Protein AF-A0A800D6L6-F1 (afdb_monomer_lite)

Foldseek 3Di:
DDDVVVVVVCVVVVVVVCVVVVPDDDPPDDDDDPVVVVVVVVVVVVVVVVCVVVVQWDDPDPPDIDGD

Structure (mmCIF, N/CA/C/O backbone):
data_AF-A0A800D6L6-F1
#
_entry.id   AF-A0A800D6L6-F1
#
loop_
_atom_site.group_PDB
_atom_site.id
_atom_site.type_symbol
_atom_site.label_atom_id
_atom_site.label_alt_id
_atom_site.label_comp_id
_atom_site.label_asym_id
_atom_site.label_entity_id
_atom_site.label_seq_id
_atom_site.pdbx_PDB_ins_code
_atom_site.Cartn_x
_atom_site.Cartn_y
_atom_site.Cartn_z
_atom_site.occupancy
_atom_site.B_iso_or_equiv
_atom_site.auth_seq_id
_atom_site.auth_comp_id
_atom_site.auth_asym_id
_atom_site.auth_atom_id
_atom_site.pdbx_PDB_model_num
ATOM 1 N N . MET A 1 1 ? -14.495 17.486 0.441 1.00 51.97 1 MET A N 1
ATOM 2 C CA . MET A 1 1 ? -14.558 16.056 0.813 1.00 51.97 1 MET A CA 1
ATOM 3 C C . MET A 1 1 ? -15.196 15.334 -0.365 1.00 51.97 1 MET A C 1
ATOM 5 O O . MET A 1 1 ? -16.212 15.820 -0.835 1.00 51.97 1 MET A O 1
ATOM 9 N N . ILE A 1 2 ? -14.552 14.318 -0.948 1.00 54.88 2 ILE A N 1
ATOM 10 C CA . ILE A 1 2 ? -15.097 13.633 -2.137 1.00 54.88 2 ILE A CA 1
ATOM 11 C C . ILE A 1 2 ? -16.226 12.715 -1.664 1.00 54.88 2 ILE A C 1
ATOM 13 O O . ILE A 1 2 ? -15.968 11.827 -0.854 1.00 54.88 2 ILE A O 1
ATOM 17 N N . ASP A 1 3 ? -17.446 12.942 -2.149 1.00 80.19 3 ASP A N 1
ATOM 18 C CA . ASP A 1 3 ? -18.588 12.062 -1.897 1.00 80.19 3 ASP A CA 1
ATOM 19 C C . ASP A 1 3 ? -18.350 10.717 -2.599 1.00 80.19 3 ASP A C 1
ATOM 21 O O . ASP A 1 3 ? -18.258 10.617 -3.829 1.00 80.19 3 ASP A O 1
ATOM 25 N N . TYR A 1 4 ? -18.166 9.680 -1.786 1.00 64.69 4 TYR A N 1
ATOM 26 C CA . TYR A 1 4 ? -17.807 8.356 -2.268 1.00 64.69 4 TYR A CA 1
ATOM 27 C C . TYR A 1 4 ? -18.998 7.640 -2.912 1.00 64.69 4 TYR A C 1
ATOM 29 O O . TYR A 1 4 ? -18.819 6.932 -3.904 1.00 64.69 4 TYR A O 1
ATOM 37 N N . ASP A 1 5 ? -20.212 7.869 -2.412 1.00 75.88 5 ASP A N 1
ATOM 38 C CA . ASP A 1 5 ? -21.427 7.253 -2.943 1.00 75.88 5 ASP A CA 1
ATOM 39 C C . ASP A 1 5 ? -21.764 7.827 -4.317 1.00 75.88 5 ASP A C 1
ATOM 41 O O . ASP A 1 5 ? -22.111 7.096 -5.253 1.00 75.88 5 ASP A O 1
ATOM 45 N N . GLU A 1 6 ? -21.579 9.134 -4.483 1.00 77.62 6 GLU A N 1
ATOM 46 C CA . GLU A 1 6 ? -21.721 9.794 -5.774 1.00 77.62 6 GLU A CA 1
ATOM 47 C C . GLU A 1 6 ? -20.653 9.326 -6.780 1.00 77.62 6 GLU A C 1
ATOM 49 O O . GLU A 1 6 ? -20.960 9.036 -7.944 1.00 77.62 6 GLU A O 1
ATOM 54 N N . HIS A 1 7 ? -19.402 9.170 -6.337 1.00 71.44 7 HIS A N 1
ATOM 55 C CA . HIS A 1 7 ? -18.323 8.631 -7.166 1.00 71.44 7 HIS A CA 1
ATOM 56 C C . HIS A 1 7 ? -18.616 7.202 -7.654 1.00 71.44 7 HIS A C 1
ATOM 58 O O . HIS A 1 7 ? -18.389 6.884 -8.828 1.00 71.44 7 HIS A O 1
ATOM 64 N N . VAL A 1 8 ? -19.147 6.340 -6.779 1.00 72.44 8 VAL A N 1
ATOM 65 C CA . VAL A 1 8 ? -19.510 4.956 -7.118 1.00 72.44 8 VAL A CA 1
ATOM 66 C C . VAL A 1 8 ? -20.637 4.921 -8.151 1.00 72.44 8 VAL A C 1
ATOM 68 O O . VAL A 1 8 ? -20.527 4.173 -9.126 1.00 72.44 8 VAL A O 1
ATOM 71 N N . LYS A 1 9 ? -21.665 5.769 -8.013 1.00 79.69 9 LYS A N 1
ATOM 72 C CA . LYS A 1 9 ? -22.756 5.888 -8.999 1.00 79.69 9 LYS A CA 1
ATOM 73 C C . LYS A 1 9 ? -22.243 6.325 -10.378 1.00 79.69 9 LYS A C 1
ATOM 75 O O . LYS A 1 9 ? -22.632 5.757 -11.396 1.00 79.69 9 LYS A O 1
ATOM 80 N N . ARG A 1 10 ? -21.287 7.259 -10.422 1.00 81.44 10 ARG A N 1
ATOM 81 C CA . ARG A 1 10 ? -20.683 7.783 -11.668 1.00 81.44 10 ARG A CA 1
ATOM 82 C C . ARG A 1 10 ? -19.601 6.877 -12.276 1.00 81.44 10 ARG A C 1
ATOM 84 O O . ARG A 1 10 ? -19.058 7.161 -13.348 1.00 81.44 10 ARG A O 1
ATOM 91 N N . ARG A 1 11 ? -19.279 5.748 -11.638 1.00 77.75 11 ARG A N 1
ATOM 92 C CA . ARG A 1 11 ? -18.247 4.803 -12.101 1.00 77.75 11 ARG A CA 1
ATOM 93 C C . ARG A 1 11 ? -18.566 4.194 -13.470 1.00 77.75 11 ARG A C 1
ATOM 95 O O . ARG A 1 11 ? -17.650 3.959 -14.268 1.00 77.75 11 ARG A O 1
ATOM 102 N N . GLY A 1 12 ? -19.848 3.947 -13.748 1.00 80.75 12 GLY A N 1
ATOM 103 C CA . GLY A 1 12 ? -20.316 3.455 -15.047 1.00 80.75 12 GLY A CA 1
ATOM 104 C C . GLY A 1 12 ? -20.052 4.467 -16.161 1.00 80.75 12 GLY A C 1
ATOM 105 O O . GLY A 1 12 ? -19.442 4.130 -17.174 1.00 80.75 12 GLY A O 1
ATOM 106 N N . GLU A 1 13 ? -20.395 5.733 -15.924 1.00 84.75 13 GLU A N 1
ATOM 107 C CA . GLU A 1 13 ? -20.160 6.835 -16.863 1.00 84.75 13 GLU A CA 1
ATOM 108 C C . GLU A 1 13 ? -18.675 7.034 -17.164 1.00 84.75 13 GLU A C 1
ATOM 110 O O . GLU A 1 13 ? -18.288 7.186 -18.322 1.00 84.75 13 GLU A O 1
ATOM 115 N N . PHE A 1 14 ? -17.821 6.980 -16.140 1.00 80.81 14 PHE A N 1
ATOM 116 C CA . PHE A 1 14 ? -16.372 7.050 -16.325 1.00 80.81 14 PHE A CA 1
ATOM 117 C C . PHE A 1 14 ? -15.851 5.881 -17.172 1.00 80.81 14 PHE A C 1
ATOM 119 O O . PHE A 1 14 ? -15.021 6.065 -18.064 1.00 80.81 14 PHE A O 1
ATOM 126 N N . THR A 1 15 ? -16.369 4.673 -16.933 1.00 79.94 15 THR A N 1
ATOM 127 C CA . THR A 1 15 ? -16.013 3.480 -17.712 1.00 79.94 15 THR A CA 1
ATOM 128 C C . THR A 1 15 ? -16.430 3.633 -19.174 1.00 79.94 15 THR A C 1
ATOM 130 O O . THR A 1 15 ? -15.623 3.350 -20.060 1.00 79.94 15 THR A O 1
ATOM 133 N N . LEU A 1 16 ? -17.639 4.138 -19.432 1.00 82.69 16 LEU A N 1
ATOM 134 C CA . LEU A 1 16 ? -18.139 4.416 -20.778 1.00 82.69 16 LEU A CA 1
ATOM 135 C C . LEU A 1 16 ? -17.317 5.502 -21.482 1.00 82.69 16 LEU A C 1
ATOM 137 O O . LEU A 1 16 ? -16.901 5.291 -22.619 1.00 82.69 16 LEU A O 1
ATOM 141 N N . LYS A 1 17 ? -17.015 6.623 -20.811 1.00 84.44 17 LYS A N 1
ATOM 142 C CA . LYS A 1 17 ? -16.145 7.689 -21.346 1.00 84.44 17 LYS A CA 1
ATOM 143 C C . LYS A 1 17 ? -14.768 7.146 -21.728 1.00 84.44 17 LYS A C 1
ATOM 145 O O . LYS A 1 17 ? -14.297 7.399 -22.832 1.00 84.44 17 LYS A O 1
ATOM 150 N N . ARG A 1 18 ? -14.158 6.335 -20.858 1.00 82.12 18 ARG A N 1
ATOM 151 C CA . ARG A 1 18 ? -12.863 5.688 -21.114 1.00 82.12 18 ARG A CA 1
ATOM 152 C C . ARG A 1 18 ? -12.912 4.747 -22.323 1.00 82.12 18 ARG A C 1
ATOM 154 O O . ARG A 1 18 ? -11.998 4.764 -23.140 1.00 82.12 18 ARG A O 1
ATOM 161 N N . LEU A 1 19 ? -13.955 3.919 -22.429 1.00 79.06 19 LEU A N 1
ATOM 162 C CA . LEU A 1 19 ? -14.125 2.997 -23.558 1.00 79.06 19 LEU A CA 1
ATOM 163 C C . LEU A 1 19 ? -14.340 3.758 -24.874 1.00 79.06 19 LEU A C 1
ATOM 165 O O . LEU A 1 19 ? -13.685 3.431 -25.859 1.00 79.06 19 LEU A O 1
ATOM 169 N N . ARG A 1 20 ? -15.177 4.807 -24.874 1.00 82.75 20 ARG A N 1
ATOM 170 C CA . ARG A 1 20 ? -15.395 5.690 -26.037 1.00 82.75 20 ARG A CA 1
ATOM 171 C C . ARG A 1 20 ? -14.115 6.391 -26.487 1.00 82.75 20 ARG A C 1
ATOM 173 O O . ARG A 1 20 ? -13.876 6.496 -27.680 1.00 82.75 20 ARG A O 1
ATOM 180 N N . ALA A 1 21 ? -13.279 6.824 -25.546 1.00 82.81 21 ALA A N 1
ATOM 181 C CA . ALA A 1 21 ? -11.995 7.461 -25.834 1.00 82.81 21 ALA A CA 1
ATOM 182 C C . ALA A 1 21 ? -10.909 6.479 -26.323 1.00 82.81 21 ALA A C 1
ATOM 184 O O . ALA A 1 21 ? -9.766 6.882 -26.526 1.00 82.81 21 ALA A O 1
ATOM 185 N N . GLY A 1 22 ? -11.212 5.179 -26.447 1.00 78.56 22 GLY A N 1
ATOM 186 C CA . GLY A 1 22 ? -10.227 4.165 -26.831 1.00 78.56 22 GLY A CA 1
ATOM 187 C C . GLY A 1 22 ? -9.115 3.968 -25.795 1.00 78.56 22 GLY A C 1
ATOM 188 O O . GLY A 1 22 ? -8.113 3.312 -26.081 1.00 78.56 22 GLY A O 1
ATOM 189 N N . TRP A 1 23 ? -9.281 4.504 -24.580 1.00 77.06 23 TRP A N 1
ATOM 190 C CA . TRP A 1 23 ? -8.312 4.395 -23.495 1.00 77.06 23 TRP A CA 1
ATOM 191 C C . TRP A 1 23 ? -8.326 2.973 -22.945 1.00 77.06 23 TRP A C 1
ATOM 193 O O . TRP A 1 23 ? -9.012 2.632 -21.973 1.00 77.06 23 TRP A O 1
ATOM 203 N N . ARG A 1 24 ? -7.554 2.103 -23.591 1.00 69.62 24 ARG A N 1
ATOM 204 C CA . ARG A 1 24 ? -7.293 0.763 -23.078 1.00 69.62 24 ARG A CA 1
ATOM 205 C C . ARG A 1 24 ? -6.506 0.913 -21.783 1.00 69.62 24 ARG A C 1
ATOM 207 O O . ARG A 1 24 ? -5.520 1.645 -21.725 1.00 69.62 24 ARG A O 1
ATOM 214 N N . ARG A 1 25 ? -6.938 0.216 -20.725 1.00 65.25 25 ARG A N 1
ATOM 215 C CA . ARG A 1 25 ? -6.068 0.035 -19.559 1.00 65.25 25 ARG A CA 1
ATOM 216 C C . ARG A 1 25 ? -4.785 -0.588 -20.084 1.00 65.25 25 ARG A C 1
ATOM 218 O O . ARG A 1 25 ? -4.849 -1.661 -20.683 1.00 65.25 25 ARG A O 1
ATOM 225 N N . LEU A 1 26 ? -3.661 0.092 -19.879 1.00 68.31 26 LEU A N 1
ATOM 226 C CA . LEU A 1 26 ? -2.375 -0.499 -20.198 1.00 68.31 26 LEU A CA 1
ATOM 227 C C . LEU A 1 26 ? -2.281 -1.843 -19.466 1.00 68.31 26 LEU A C 1
ATOM 229 O O . LEU A 1 26 ? -2.727 -1.936 -18.311 1.00 68.31 26 LEU A O 1
ATOM 233 N N . PRO A 1 27 ? -1.762 -2.888 -20.129 1.00 64.12 27 PRO A N 1
ATOM 234 C CA . PRO A 1 27 ? -1.504 -4.143 -19.456 1.00 64.12 27 PRO A CA 1
ATOM 235 C C . PRO A 1 27 ? -0.684 -3.838 -18.208 1.00 64.12 27 PRO A C 1
ATOM 237 O O . PRO A 1 27 ? 0.254 -3.037 -18.250 1.00 64.12 27 PRO A O 1
ATOM 240 N N . ARG A 1 28 ? -1.075 -4.434 -17.078 1.00 64.81 28 ARG A N 1
ATOM 241 C CA . ARG A 1 28 ? -0.268 -4.363 -15.862 1.00 64.81 28 ARG A CA 1
ATOM 242 C C . ARG A 1 28 ? 1.087 -4.967 -16.217 1.00 64.81 28 ARG A C 1
ATOM 244 O O . ARG A 1 28 ? 1.192 -6.184 -16.308 1.00 64.81 28 ARG A O 1
ATOM 251 N N . ARG A 1 29 ? 2.093 -4.126 -16.463 1.00 59.81 29 ARG A N 1
ATOM 252 C CA . ARG A 1 29 ? 3.471 -4.567 -16.668 1.00 59.81 29 ARG A CA 1
ATOM 253 C C . ARG A 1 29 ? 3.969 -5.088 -15.323 1.00 59.81 29 ARG A C 1
ATOM 255 O O . ARG A 1 29 ? 4.362 -4.320 -14.453 1.00 59.81 29 ARG A O 1
ATOM 262 N N . ARG A 1 30 ? 3.811 -6.393 -15.123 1.00 65.56 30 ARG A N 1
ATOM 263 C CA . ARG A 1 30 ? 4.604 -7.192 -14.192 1.00 65.56 30 ARG A CA 1
ATOM 264 C C . ARG A 1 30 ? 5.609 -7.978 -15.042 1.00 65.56 30 ARG A C 1
ATOM 266 O O . ARG A 1 30 ? 5.213 -8.423 -16.120 1.00 65.56 30 ARG A O 1
ATOM 273 N N . PRO A 1 31 ? 6.860 -8.125 -14.588 1.00 60.31 31 PRO A N 1
ATOM 274 C CA . PRO A 1 31 ? 7.303 -7.993 -13.198 1.00 60.31 31 PRO A CA 1
ATOM 275 C C . PRO A 1 31 ? 7.779 -6.572 -12.858 1.00 60.31 31 PRO A C 1
ATOM 277 O O . PRO A 1 31 ? 8.233 -5.846 -13.737 1.00 60.31 31 PRO A O 1
ATOM 280 N N . ARG A 1 32 ? 7.661 -6.173 -11.584 1.00 62.66 32 ARG A N 1
ATOM 281 C CA . ARG A 1 32 ? 8.580 -5.162 -11.037 1.00 62.66 32 ARG A CA 1
ATOM 282 C C . ARG A 1 32 ? 9.941 -5.834 -10.909 1.00 62.66 32 ARG A C 1
ATOM 284 O O . ARG A 1 32 ? 9.984 -7.052 -10.726 1.00 62.66 32 ARG A O 1
ATOM 291 N N . ASP A 1 33 ? 11.018 -5.069 -11.003 1.00 83.75 33 ASP A N 1
ATOM 292 C CA . ASP A 1 33 ? 12.320 -5.572 -10.570 1.00 83.75 33 ASP A CA 1
ATOM 293 C C . ASP A 1 33 ? 12.175 -6.128 -9.136 1.00 83.75 33 ASP A C 1
ATOM 295 O O . ASP A 1 33 ? 11.467 -5.537 -8.314 1.00 83.75 33 ASP A O 1
ATOM 299 N N . LEU A 1 34 ? 12.777 -7.284 -8.842 1.00 84.75 34 LEU A N 1
ATOM 300 C CA . LEU A 1 34 ? 12.699 -7.904 -7.517 1.00 84.75 34 LEU A CA 1
ATOM 301 C C . LEU A 1 34 ? 13.198 -6.950 -6.428 1.00 84.75 34 LEU A C 1
ATOM 303 O O . LEU A 1 34 ? 12.647 -6.935 -5.324 1.00 84.75 34 LEU A O 1
ATOM 307 N N . ASP A 1 35 ? 14.198 -6.128 -6.735 1.00 88.00 35 ASP A N 1
ATOM 308 C CA . ASP A 1 35 ? 14.717 -5.147 -5.790 1.00 88.00 35 ASP A CA 1
ATOM 309 C C . ASP A 1 35 ? 13.764 -3.961 -5.624 1.00 88.00 35 ASP A C 1
ATOM 311 O O . ASP A 1 35 ? 13.519 -3.517 -4.498 1.00 88.00 35 ASP A O 1
ATOM 315 N N . GLU A 1 36 ? 13.117 -3.513 -6.702 1.00 84.31 36 GLU A N 1
ATOM 316 C CA . GLU A 1 36 ? 12.053 -2.506 -6.624 1.00 84.31 36 GLU A CA 1
ATOM 317 C C . GLU A 1 36 ? 10.873 -3.020 -5.781 1.00 84.31 36 GLU A C 1
ATOM 319 O O . GLU A 1 36 ? 10.345 -2.310 -4.920 1.00 84.31 36 GLU A O 1
ATOM 324 N N . GLU A 1 37 ? 10.473 -4.278 -5.971 1.00 88.19 37 GLU A N 1
ATOM 325 C CA . GLU A 1 37 ? 9.409 -4.904 -5.190 1.00 88.19 37 GLU A CA 1
ATOM 326 C C . GLU A 1 37 ? 9.775 -5.004 -3.705 1.00 88.19 37 GLU A C 1
ATOM 328 O O . GLU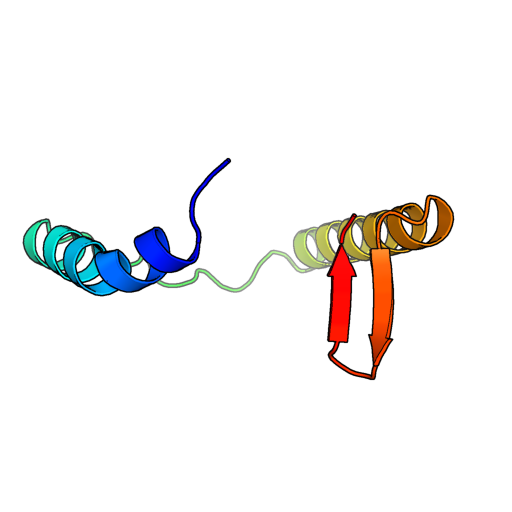 A 1 37 ? 8.953 -4.650 -2.853 1.00 88.19 37 GLU A O 1
ATOM 333 N N . ARG A 1 38 ? 11.015 -5.391 -3.382 1.00 90.62 38 ARG A N 1
ATOM 334 C CA . ARG A 1 38 ? 11.531 -5.419 -2.004 1.00 90.62 38 ARG A CA 1
ATOM 335 C C . ARG A 1 38 ? 11.493 -4.042 -1.351 1.00 90.62 38 ARG A C 1
ATOM 337 O O . ARG A 1 38 ? 11.024 -3.922 -0.216 1.00 90.62 38 ARG A O 1
ATOM 344 N N . VAL A 1 39 ? 11.945 -3.002 -2.053 1.00 92.25 39 VAL A N 1
ATOM 345 C CA . VAL A 1 39 ? 11.927 -1.623 -1.544 1.00 92.25 39 VAL A CA 1
ATOM 346 C C . VAL A 1 39 ? 10.494 -1.169 -1.284 1.00 92.25 39 VAL A C 1
ATOM 348 O O . VAL A 1 39 ? 10.190 -0.679 -0.194 1.00 92.25 39 VAL A O 1
ATOM 351 N N . LEU A 1 40 ? 9.583 -1.385 -2.235 1.00 89.50 40 LEU A N 1
ATOM 352 C CA . LEU A 1 40 ? 8.180 -1.000 -2.085 1.00 89.50 40 LEU A CA 1
ATOM 353 C C . LEU A 1 40 ? 7.494 -1.746 -0.938 1.00 89.50 40 LEU A C 1
ATOM 355 O O . LEU A 1 40 ? 6.723 -1.139 -0.190 1.00 89.50 40 LEU A O 1
ATOM 359 N N . LEU A 1 41 ? 7.786 -3.037 -0.772 1.00 92.56 41 LEU A N 1
ATOM 360 C CA . LEU A 1 41 ? 7.260 -3.838 0.327 1.00 92.56 41 LEU A CA 1
ATOM 361 C C . LEU A 1 41 ? 7.778 -3.325 1.675 1.00 92.56 41 LEU A C 1
ATOM 363 O O . LEU A 1 41 ? 6.979 -3.104 2.586 1.00 92.56 41 LEU A O 1
ATOM 367 N N . LYS A 1 42 ? 9.079 -3.033 1.781 1.00 96.31 42 LYS A N 1
ATOM 368 C CA . LYS A 1 42 ? 9.675 -2.435 2.983 1.00 96.31 42 LYS A CA 1
ATOM 369 C C . LYS A 1 42 ? 9.022 -1.094 3.319 1.00 96.31 42 LYS A C 1
ATOM 371 O O . LYS A 1 42 ? 8.567 -0.899 4.442 1.00 96.31 42 LYS A O 1
ATOM 376 N N . MET A 1 43 ? 8.881 -0.199 2.341 1.00 96.06 43 MET A N 1
ATOM 377 C CA . MET A 1 43 ? 8.213 1.094 2.539 1.00 96.06 43 MET A CA 1
ATOM 378 C C . MET A 1 43 ? 6.755 0.943 2.988 1.00 96.06 43 MET A C 1
ATOM 380 O O . MET A 1 43 ? 6.281 1.717 3.822 1.00 96.06 43 MET A O 1
ATOM 384 N N . ALA A 1 44 ? 6.026 -0.032 2.439 1.00 95.12 44 ALA A N 1
ATOM 385 C CA . ALA A 1 44 ? 4.641 -0.292 2.814 1.00 95.12 44 ALA A CA 1
ATOM 386 C C . ALA A 1 44 ? 4.523 -0.806 4.257 1.00 95.12 44 ALA A C 1
ATOM 388 O O . ALA A 1 44 ? 3.648 -0.344 4.993 1.00 95.12 44 ALA A O 1
ATOM 389 N N . LEU A 1 45 ? 5.414 -1.712 4.672 1.00 96.19 45 LEU A N 1
ATOM 390 C CA . LEU A 1 45 ? 5.462 -2.238 6.038 1.00 96.19 45 LEU A CA 1
ATOM 391 C C . LEU A 1 45 ? 5.805 -1.144 7.053 1.00 96.19 45 LEU A C 1
ATOM 393 O O . LEU A 1 45 ? 5.082 -0.987 8.036 1.00 96.19 45 LEU A O 1
ATOM 397 N N . GLU A 1 46 ? 6.828 -0.333 6.780 1.00 97.50 46 GLU A N 1
ATOM 398 C CA . GLU A 1 46 ? 7.215 0.785 7.651 1.00 97.50 46 GLU A CA 1
ATOM 399 C C . GLU A 1 46 ? 6.098 1.826 7.777 1.00 97.50 46 GLU A C 1
ATOM 401 O O . GLU A 1 46 ? 5.791 2.314 8.866 1.00 97.50 46 GLU A O 1
ATOM 406 N N . ARG A 1 47 ? 5.417 2.139 6.668 1.00 96.81 47 ARG A N 1
ATOM 407 C CA . ARG A 1 47 ? 4.257 3.038 6.689 1.00 96.81 47 ARG A CA 1
ATOM 408 C C . ARG A 1 47 ? 3.122 2.467 7.533 1.00 96.81 47 ARG A C 1
ATOM 410 O O . ARG A 1 47 ? 2.541 3.203 8.325 1.00 96.81 47 ARG A O 1
ATOM 417 N N . LYS A 1 48 ? 2.806 1.178 7.365 1.00 9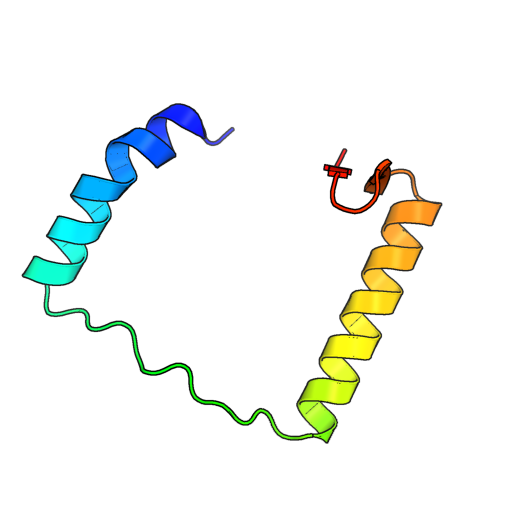4.75 48 LYS A N 1
ATOM 418 C CA . LYS A 1 48 ? 1.768 0.496 8.147 1.00 94.75 48 LYS A CA 1
ATOM 419 C C . LYS A 1 48 ? 2.095 0.561 9.635 1.00 94.75 48 LYS A C 1
ATOM 421 O O . LYS A 1 48 ? 1.231 0.943 10.416 1.00 94.75 48 LYS A O 1
ATOM 426 N N . ARG A 1 49 ? 3.335 0.233 10.006 1.00 96.56 49 ARG A N 1
ATOM 427 C CA . ARG A 1 49 ? 3.822 0.305 11.386 1.00 96.56 49 ARG A CA 1
ATOM 428 C C . ARG A 1 49 ? 3.637 1.704 11.962 1.00 96.56 49 ARG A C 1
ATOM 430 O O . ARG A 1 49 ? 2.952 1.851 12.966 1.00 96.56 49 ARG A O 1
ATOM 437 N N . ARG A 1 50 ? 4.143 2.728 11.269 1.00 97.62 50 ARG A N 1
ATOM 438 C CA . ARG A 1 50 ? 3.998 4.126 11.693 1.00 97.62 50 ARG A 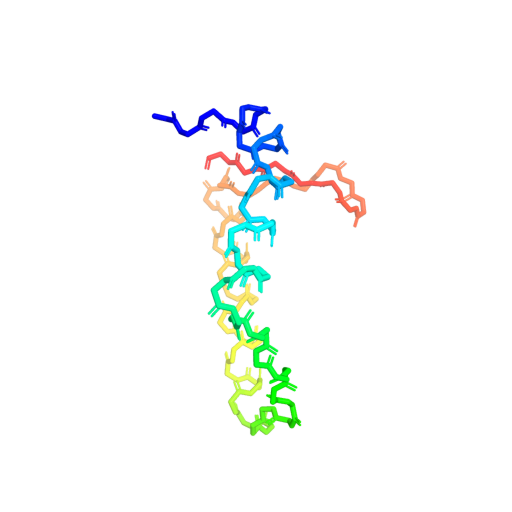CA 1
ATOM 439 C C . ARG A 1 50 ? 2.537 4.514 11.899 1.00 97.62 50 ARG A C 1
ATOM 441 O O . ARG A 1 50 ? 2.218 5.192 12.861 1.00 97.62 50 ARG A O 1
ATOM 448 N N . TRP A 1 51 ? 1.641 4.107 11.001 1.00 97.06 51 TRP A N 1
ATOM 449 C CA . TRP A 1 51 ? 0.224 4.449 11.131 1.00 97.06 51 TRP A CA 1
ATOM 450 C C . TRP A 1 51 ? -0.458 3.756 12.307 1.00 97.06 51 TRP A C 1
ATOM 452 O O . TRP A 1 51 ? -1.342 4.362 12.905 1.00 97.06 51 TRP A O 1
ATOM 462 N N . LEU A 1 52 ? -0.062 2.526 12.641 1.00 95.56 52 LEU A N 1
ATOM 463 C CA . LEU A 1 52 ? -0.535 1.852 13.852 1.00 95.56 52 LEU A CA 1
ATOM 464 C C . LEU A 1 52 ? -0.033 2.586 15.101 1.00 95.56 52 LEU A C 1
ATOM 466 O O . LEU A 1 52 ? -0.822 2.877 15.993 1.00 95.56 52 LEU A O 1
ATOM 470 N N . GLU A 1 53 ? 1.252 2.952 15.128 1.00 96.50 53 GLU A N 1
ATOM 471 C CA . GLU A 1 53 ? 1.874 3.677 16.246 1.00 96.50 53 GLU A CA 1
ATOM 472 C C . GLU A 1 53 ? 1.243 5.060 16.470 1.00 96.50 53 GLU A C 1
ATOM 474 O O . GLU A 1 53 ? 0.977 5.441 17.605 1.00 96.50 53 GLU A O 1
ATOM 479 N N . THR A 1 54 ? 0.943 5.808 15.403 1.00 96.25 54 THR A N 1
ATOM 480 C CA . THR A 1 54 ? 0.299 7.129 15.517 1.00 96.25 54 THR A CA 1
ATOM 481 C C . THR A 1 54 ? -1.222 7.053 15.688 1.00 96.25 54 THR A C 1
ATOM 483 O O . THR A 1 54 ? -1.881 8.089 15.657 1.00 96.25 54 THR A O 1
ATOM 486 N N . GLY A 1 55 ? -1.813 5.853 15.757 1.00 94.12 55 GLY A N 1
ATOM 487 C CA . GLY A 1 55 ? -3.269 5.661 15.816 1.00 94.12 55 GLY A CA 1
ATOM 488 C C . GLY A 1 55 ? -4.025 6.077 14.546 1.00 94.12 55 GLY A C 1
ATOM 489 O O . GLY A 1 55 ? -5.251 6.181 14.553 1.00 94.12 55 GLY A O 1
ATOM 490 N N . LYS A 1 56 ? -3.308 6.315 13.440 1.00 94.25 56 LYS A N 1
ATOM 491 C CA . LYS A 1 56 ? -3.892 6.640 12.131 1.00 94.25 56 LYS A CA 1
ATOM 492 C C . LYS A 1 56 ? -4.551 5.418 11.491 1.00 94.25 56 LYS A C 1
ATOM 494 O O . LYS A 1 56 ? -5.522 5.555 10.755 1.00 94.25 56 LYS A O 1
ATOM 499 N N . LEU A 1 57 ? -4.000 4.233 11.735 1.00 95.19 57 LEU A N 1
ATOM 500 C CA . 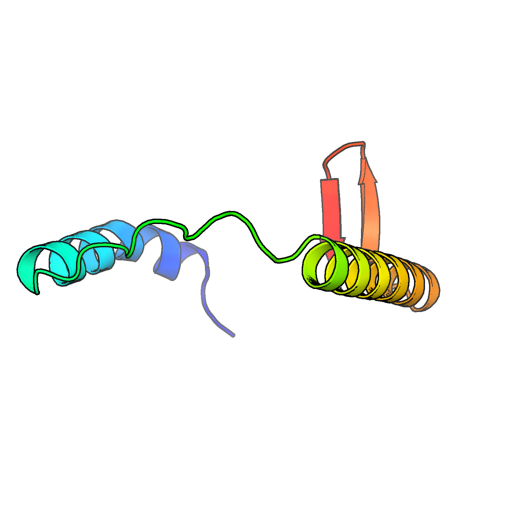LEU A 1 57 ? -4.540 2.954 11.291 1.00 95.19 57 LEU A CA 1
ATOM 501 C C . LEU A 1 57 ? -4.959 2.145 12.517 1.00 95.19 57 LEU A C 1
ATOM 503 O O . LEU A 1 57 ? -4.178 1.981 13.446 1.00 95.19 57 LEU A O 1
ATOM 507 N N . GLU A 1 58 ? -6.169 1.606 12.484 1.00 94.94 58 GLU A N 1
ATOM 508 C CA . GLU A 1 58 ? -6.747 0.755 13.523 1.00 94.94 58 GLU A CA 1
ATOM 509 C C . GLU A 1 58 ? -7.197 -0.561 12.868 1.00 94.94 58 GLU A C 1
ATOM 511 O O . GLU A 1 58 ? -7.888 -0.544 11.846 1.00 94.94 58 GLU A O 1
ATOM 516 N N . ILE A 1 59 ? -6.767 -1.706 13.406 1.00 92.88 59 ILE A N 1
ATOM 517 C CA . ILE A 1 59 ? -7.140 -3.035 12.894 1.00 92.88 59 ILE A CA 1
ATOM 518 C C . ILE A 1 59 ? -8.385 -3.490 13.656 1.00 92.88 59 ILE A C 1
ATOM 520 O O . ILE A 1 59 ? -8.318 -3.683 14.864 1.00 92.88 59 ILE A O 1
ATOM 524 N N . LEU A 1 60 ? -9.504 -3.659 12.949 1.00 93.38 60 LEU A N 1
ATOM 525 C CA . LEU A 1 60 ? -10.787 -4.077 13.527 1.00 93.38 60 LEU A CA 1
ATOM 526 C C . LEU A 1 60 ? -11.008 -5.592 13.405 1.00 93.38 60 LEU A C 1
ATOM 528 O O . LEU A 1 60 ? -11.689 -6.192 14.228 1.00 93.38 60 LEU A O 1
ATOM 532 N N . GLY A 1 61 ? -10.398 -6.220 12.397 1.00 90.00 61 GLY A N 1
ATOM 533 C CA . GLY A 1 61 ? -10.505 -7.652 12.139 1.00 90.00 61 GLY A CA 1
ATOM 534 C C . GLY A 1 61 ? -9.546 -8.119 11.037 1.00 90.00 61 GLY A C 1
ATOM 535 O O . GLY A 1 61 ? -8.755 -7.325 10.525 1.00 90.00 61 GLY A O 1
ATOM 536 N N . PRO A 1 62 ? -9.614 -9.394 10.608 1.00 85.75 62 PRO A N 1
ATOM 537 C CA . PRO A 1 62 ? -8.655 -9.987 9.665 1.00 85.75 62 PRO A CA 1
ATOM 538 C C . PRO A 1 62 ? -8.539 -9.263 8.315 1.00 85.75 62 PRO A C 1
ATOM 540 O O . PRO A 1 62 ? -7.506 -9.332 7.649 1.00 85.75 62 PRO A O 1
ATOM 543 N N . ARG A 1 63 ? -9.607 -8.579 7.890 1.00 86.38 63 ARG A N 1
ATOM 544 C CA . ARG A 1 63 ? -9.663 -7.775 6.657 1.00 86.38 63 ARG A CA 1
ATOM 545 C C . ARG A 1 63 ? -10.294 -6.402 6.869 1.00 86.38 63 ARG A C 1
ATOM 547 O O . ARG A 1 63 ? -10.515 -5.678 5.903 1.00 86.38 63 ARG A O 1
ATOM 554 N N . GLU A 1 64 ? -10.569 -6.050 8.118 1.00 85.62 64 GLU A N 1
ATOM 555 C CA . GLU A 1 64 ? -11.263 -4.823 8.476 1.00 85.62 64 GLU A CA 1
ATOM 556 C C . GLU A 1 64 ? -10.285 -3.874 9.150 1.00 85.62 64 GLU A C 1
ATOM 558 O O . GLU A 1 64 ? -9.615 -4.219 10.126 1.00 85.62 64 GLU A O 1
ATOM 563 N N . TYR A 1 65 ? -10.188 -2.670 8.602 1.00 91.88 65 TYR A N 1
ATOM 564 C CA . TYR A 1 65 ? -9.324 -1.623 9.113 1.00 91.88 65 TYR A CA 1
ATOM 565 C C . TYR A 1 65 ? -10.041 -0.282 9.047 1.00 91.88 65 TYR A C 1
ATOM 567 O O . TYR A 1 65 ? -10.816 -0.014 8.128 1.00 91.88 65 TYR A O 1
ATOM 575 N N . ARG A 1 66 ? -9.742 0.580 10.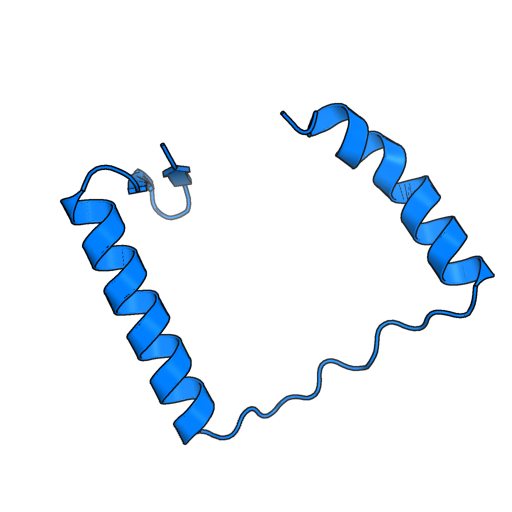012 1.00 91.31 66 ARG A N 1
ATOM 576 C CA . ARG A 1 66 ? -10.187 1.968 10.040 1.00 91.31 66 ARG A CA 1
ATOM 577 C C . ARG A 1 66 ? -8.978 2.871 9.856 1.00 91.31 66 ARG A C 1
ATOM 579 O O . ARG A 1 66 ? -7.940 2.672 10.482 1.00 91.31 66 ARG A O 1
ATOM 586 N N . LEU A 1 67 ? -9.120 3.850 8.971 1.00 91.56 67 LEU A N 1
ATOM 587 C CA . LEU A 1 67 ? -8.167 4.941 8.805 1.00 91.56 67 LEU A CA 1
ATOM 588 C C . LEU A 1 67 ? -8.782 6.200 9.407 1.00 91.56 67 LEU A C 1
ATOM 590 O O . LEU A 1 67 ? -9.941 6.499 9.119 1.00 91.56 67 LEU A O 1
ATOM 594 N N . ARG A 1 68 ? -8.015 6.891 10.246 1.00 80.56 68 ARG A N 1
ATOM 595 C CA . ARG A 1 68 ? -8.368 8.190 10.822 1.00 80.56 68 ARG A CA 1
ATOM 596 C C . ARG A 1 68 ? -7.692 9.327 10.060 1.00 80.56 68 ARG A C 1
ATOM 598 O O . ARG A 1 68 ? -6.574 9.118 9.523 1.00 80.56 68 ARG A O 1
#

pLDDT: mean 83.21, std 11.77, range [51.97, 97.62]

Secondary structure (DSSP, 8-state):
---HHHHHHTHHHHHHHHHHTT-PPPP--PPPPHHHHHHHH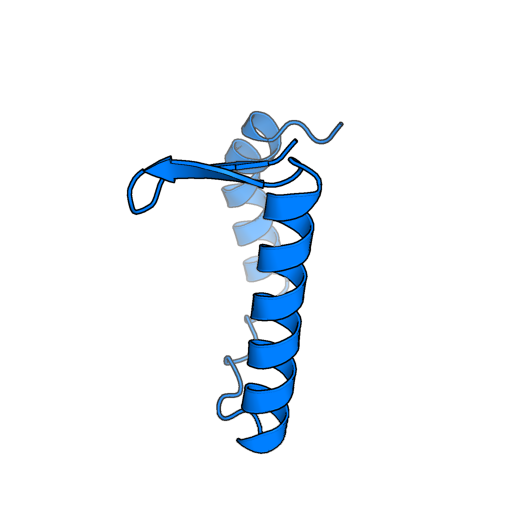HHHHHHHHHHHHTTSEEE-SSS-EEE-

Radius of gyration: 17.77 Å; chains: 1; bounding box: 38×26×43 Å

Sequence (68 aa):
MIDYDEHVKRRGEFTLKRLRAGWRRLPRRRPRDLDEERVLLKMALERKRRWLETGKLEILGPREYRLR